Protein AF-T0ZYP1-F1 (afdb_monomer_lite)

pLDDT: mean 84.79, std 14.88, range [48.28, 98.56]

Sequence (128 aa):
AGARQVECTLNGIGERAGNAALEEVVMALRTRSDRYALATGIDSTRLYAASRALSGMIGLEVARNKAIVGDNAFAHEAGIHQHGMLANRATYEIMRPEDVGFPHTRLVLGRHSGRHALRERIRELLLN

InterPro domains:
  IPR000891 Pyruvate carboxyltransferase [PF00682] (1-52)
  IPR000891 Pyruvate carboxyltransferase [PS50991] (1-48)
  IPR013785 Aldolase-type TIM barrel [G3DSA:3.20.20.70] (1-55)
  IPR050073 2-IPM synthase/homocitrate synthase-like [PTHR10277] (1-125)
  IPR054691 2-isopropylmalate synthase/homocitrate synthase, post-catalytic domain [PF22617] (68-127)

Organism: NCBI:txid410659

Radius of gyration: 17.12 Å; chains: 1; bounding box: 32×54×40 Å

Foldseek 3Di:
DDDDDDDADDLQDDPDPHHHHPLVVQCCCVLPCVPPVDHDPDQQLCSQVVNVVVCVVVVNDRDQPDDLRHVCNQEDEAAPVVVVCVVPVVVPPSDDNSSRNNDDRHYDYDPRNPPVNVVVVVCVVPVD

Structure (mmCIF, N/CA/C/O backbone):
data_AF-T0ZYP1-F1
#
_entry.id   AF-T0ZYP1-F1
#
loop_
_atom_site.group_PDB
_atom_site.id
_atom_site.type_symbol
_atom_site.label_atom_id
_atom_site.label_alt_id
_atom_site.label_comp_id
_atom_site.label_asym_id
_atom_site.label_entity_id
_atom_site.label_seq_id
_atom_site.pdbx_PDB_ins_code
_atom_site.Cartn_x
_atom_site.Cartn_y
_atom_site.Cartn_z
_atom_site.occupancy
_atom_site.B_iso_or_equiv
_atom_site.auth_seq_id
_atom_site.auth_comp_id
_atom_site.auth_asym_id
_atom_site.auth_atom_id
_atom_site.pdbx_PDB_model_num
ATOM 1 N N . ALA A 1 1 ? 2.062 -23.618 -6.037 1.00 68.56 1 ALA A N 1
ATOM 2 C CA . ALA A 1 1 ? 1.378 -23.638 -4.722 1.00 68.56 1 ALA A CA 1
ATOM 3 C C . ALA A 1 1 ? -0.073 -23.166 -4.894 1.00 68.56 1 ALA A C 1
ATOM 5 O O . ALA A 1 1 ? -0.313 -22.414 -5.830 1.00 68.56 1 ALA A O 1
ATOM 6 N N . GLY A 1 2 ? -1.020 -23.622 -4.054 1.00 89.06 2 GLY A N 1
ATOM 7 C CA . GLY A 1 2 ? -2.481 -23.461 -4.242 1.00 89.06 2 GLY A CA 1
ATOM 8 C C . GLY A 1 2 ? -3.248 -22.813 -3.077 1.00 89.06 2 GLY A C 1
ATOM 9 O O . GLY A 1 2 ? -4.434 -23.081 -2.915 1.00 89.06 2 GLY A O 1
ATOM 10 N N . ALA A 1 3 ? -2.587 -21.996 -2.250 1.00 91.56 3 ALA A N 1
ATOM 11 C CA . ALA A 1 3 ? -3.230 -21.315 -1.124 1.00 91.56 3 ALA A CA 1
ATOM 12 C C . ALA A 1 3 ? -4.387 -20.400 -1.581 1.00 91.56 3 ALA A C 1
ATOM 14 O O . ALA A 1 3 ? -4.322 -19.781 -2.648 1.00 91.56 3 ALA A O 1
ATOM 15 N N . ARG A 1 4 ? -5.447 -20.331 -0.765 1.00 93.81 4 ARG A N 1
ATOM 16 C CA . ARG A 1 4 ? -6.673 -19.546 -1.021 1.00 93.81 4 ARG A CA 1
ATOM 17 C C . ARG A 1 4 ? -7.028 -18.562 0.097 1.00 93.81 4 ARG A C 1
ATOM 19 O O . ARG A 1 4 ? -8.014 -17.847 -0.020 1.00 93.81 4 ARG A O 1
ATOM 26 N N . GLN A 1 5 ? -6.220 -18.515 1.152 1.00 95.38 5 GLN A N 1
ATOM 27 C CA . GLN A 1 5 ? -6.411 -17.651 2.310 1.00 95.38 5 GLN A CA 1
ATOM 28 C C . GLN A 1 5 ? -5.064 -17.067 2.730 1.00 95.38 5 GLN A C 1
ATOM 30 O O . GLN A 1 5 ? -4.041 -17.751 2.664 1.00 95.38 5 GLN A O 1
ATOM 35 N N . VAL A 1 6 ? -5.083 -15.803 3.147 1.00 95.75 6 VAL A N 1
ATOM 36 C CA . VAL A 1 6 ? -3.933 -15.086 3.698 1.00 95.75 6 VAL A CA 1
ATOM 37 C C . VAL A 1 6 ? -4.394 -14.386 4.966 1.00 95.75 6 VAL A C 1
ATOM 39 O O . VAL A 1 6 ? -5.375 -13.645 4.941 1.00 95.75 6 VAL A O 1
ATOM 42 N N . GLU A 1 7 ? -3.680 -14.608 6.062 1.00 97.88 7 GLU A N 1
ATOM 43 C CA . GLU A 1 7 ? -3.830 -13.803 7.271 1.00 97.88 7 GLU A CA 1
ATOM 44 C C . GLU A 1 7 ? -2.948 -12.561 7.148 1.00 97.88 7 GLU A C 1
ATOM 46 O O . GLU A 1 7 ? -1.768 -12.643 6.804 1.00 97.88 7 GLU A O 1
ATOM 51 N N . CYS A 1 8 ? -3.547 -11.395 7.356 1.00 98.31 8 CYS A N 1
ATOM 52 C CA . CYS A 1 8 ? -2.904 -10.104 7.162 1.00 98.31 8 CYS A CA 1
ATOM 53 C C . CYS A 1 8 ? -3.577 -9.042 8.030 1.00 98.31 8 CYS A C 1
ATOM 55 O O . CYS A 1 8 ? -4.676 -9.242 8.551 1.00 98.31 8 CYS A O 1
ATOM 57 N N . THR A 1 9 ? -2.913 -7.903 8.179 1.00 98.12 9 THR A N 1
ATOM 58 C CA . THR A 1 9 ? -3.419 -6.760 8.936 1.00 98.12 9 THR A CA 1
ATOM 59 C C . THR A 1 9 ? -3.250 -5.482 8.133 1.00 98.12 9 THR A C 1
ATOM 61 O O . THR A 1 9 ? -2.353 -5.345 7.298 1.00 98.12 9 THR A O 1
ATOM 64 N N . LEU A 1 10 ? -4.133 -4.521 8.379 1.00 98.06 10 LEU A N 1
ATOM 65 C CA . LEU A 1 10 ? -4.015 -3.200 7.783 1.00 98.06 10 LEU A CA 1
ATOM 66 C C . LEU A 1 10 ? -2.732 -2.525 8.279 1.00 98.06 10 LEU A C 1
ATOM 68 O O . LEU A 1 10 ? -2.395 -2.607 9.459 1.00 98.06 10 LEU A O 1
ATOM 72 N N . ASN A 1 11 ? -2.002 -1.883 7.372 1.00 98.00 11 ASN A N 1
ATOM 73 C CA . ASN A 1 11 ? -0.679 -1.313 7.623 1.00 98.00 11 ASN A CA 1
ATOM 74 C C . ASN A 1 11 ? 0.409 -2.340 8.008 1.00 98.00 11 ASN A C 1
ATOM 76 O O . ASN A 1 11 ? 1.544 -1.936 8.262 1.00 98.00 11 ASN A O 1
ATOM 80 N N . GLY A 1 12 ? 0.100 -3.643 8.030 1.00 97.75 12 GLY A N 1
ATOM 81 C CA . GLY A 1 12 ? 1.005 -4.695 8.499 1.00 97.75 12 GLY A CA 1
ATOM 82 C C . GLY A 1 12 ? 1.225 -4.697 10.014 1.00 97.75 12 GLY A C 1
ATOM 83 O O . GLY A 1 12 ? 2.190 -5.291 10.479 1.00 97.75 12 GLY A O 1
ATOM 84 N N . ILE A 1 13 ? 0.364 -4.047 10.809 1.00 96.44 13 ILE A N 1
ATOM 85 C CA . ILE A 1 13 ? 0.538 -3.998 12.270 1.00 96.44 13 ILE A CA 1
ATOM 86 C C . ILE A 1 13 ? 0.468 -5.391 12.916 1.00 96.44 13 ILE A C 1
ATOM 88 O O . ILE A 1 13 ? -0.241 -6.289 12.453 1.00 96.44 13 ILE A O 1
ATOM 92 N N . GLY A 1 14 ? 1.184 -5.573 14.018 1.00 94.75 14 GLY A N 1
ATOM 93 C CA . GLY A 1 14 ? 1.211 -6.817 14.778 1.00 94.75 14 GLY A CA 1
ATOM 94 C C . GLY A 1 14 ? 2.409 -6.857 15.718 1.00 94.75 14 GLY A C 1
ATOM 95 O O . GLY A 1 14 ? 3.146 -5.882 15.837 1.00 94.75 14 GLY A O 1
ATOM 96 N N . GLU A 1 15 ? 2.614 -7.998 16.368 1.00 93.50 15 GLU A N 1
ATOM 97 C CA . GLU A 1 15 ? 3.761 -8.214 17.251 1.00 93.50 15 GLU A CA 1
ATOM 98 C C . GLU A 1 15 ? 5.107 -8.054 16.521 1.00 93.50 15 GLU A C 1
ATOM 100 O O . GLU A 1 15 ? 5.283 -8.500 15.382 1.00 93.50 15 GLU A O 1
ATOM 105 N N . ARG A 1 16 ? 6.104 -7.493 17.219 1.00 94.81 16 ARG A N 1
ATOM 106 C CA . ARG A 1 16 ? 7.473 -7.260 16.715 1.00 94.81 16 ARG A CA 1
ATOM 107 C C . ARG A 1 16 ? 7.500 -6.401 15.440 1.00 94.81 16 ARG A C 1
ATOM 109 O O . ARG A 1 16 ? 7.286 -5.199 15.509 1.00 94.81 16 ARG A O 1
ATOM 116 N N . ALA A 1 17 ? 7.819 -7.006 14.294 1.00 92.94 17 ALA A N 1
ATOM 117 C CA . ALA A 1 17 ? 7.894 -6.337 12.997 1.00 92.94 17 ALA A CA 1
ATOM 118 C C . ALA A 1 17 ? 6.541 -6.299 12.265 1.00 92.94 17 ALA A C 1
ATOM 120 O O . ALA A 1 17 ? 6.442 -5.645 11.230 1.00 92.94 17 ALA A O 1
ATOM 121 N N . GLY A 1 18 ? 5.521 -6.988 12.793 1.00 96.06 18 GLY A N 1
ATOM 122 C CA . GLY A 1 18 ? 4.175 -7.001 12.235 1.00 96.06 18 GLY A CA 1
ATOM 123 C C . GLY A 1 18 ? 3.814 -8.251 11.430 1.00 96.06 18 GLY A C 1
ATOM 124 O O . GLY A 1 18 ? 4.510 -9.268 11.460 1.00 96.06 18 GLY A O 1
ATOM 125 N N . ASN A 1 19 ? 2.684 -8.161 10.729 1.00 98.00 19 ASN A N 1
ATOM 126 C CA . ASN A 1 19 ? 2.117 -9.209 9.878 1.00 98.00 19 ASN A CA 1
ATOM 127 C C . ASN A 1 19 ? 2.198 -8.815 8.396 1.00 98.00 19 ASN A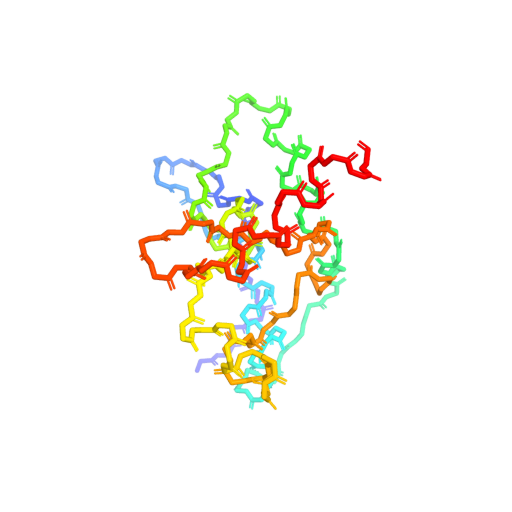 C 1
ATOM 129 O O . ASN A 1 19 ? 2.587 -7.700 8.048 1.00 98.00 19 ASN A O 1
ATOM 133 N N . ALA A 1 20 ? 1.776 -9.718 7.506 1.00 98.06 20 ALA A N 1
ATOM 134 C CA . ALA A 1 20 ? 1.564 -9.368 6.107 1.00 98.06 20 ALA A CA 1
ATOM 135 C C . ALA A 1 20 ? 0.604 -8.169 5.996 1.00 98.06 20 ALA A C 1
ATOM 137 O O . ALA A 1 20 ? -0.456 -8.148 6.623 1.00 98.06 20 ALA A O 1
ATOM 138 N N . ALA A 1 21 ? 0.978 -7.177 5.193 1.00 98.44 21 ALA A N 1
ATOM 139 C CA . ALA A 1 21 ? 0.194 -5.970 4.990 1.00 98.44 21 ALA A CA 1
ATOM 140 C C . ALA A 1 21 ? -0.977 -6.227 4.028 1.00 98.44 21 ALA A C 1
ATOM 142 O O . ALA A 1 21 ? -0.769 -6.604 2.873 1.00 98.44 21 ALA A O 1
ATOM 143 N N . LEU A 1 22 ? -2.207 -6.001 4.496 1.00 98.56 22 LEU A N 1
ATOM 144 C CA . LEU A 1 22 ? -3.442 -6.200 3.727 1.00 98.56 22 LEU A CA 1
ATOM 145 C C . LEU A 1 22 ? -3.390 -5.464 2.383 1.00 98.56 22 LEU A C 1
ATOM 147 O O . LEU A 1 22 ? -3.632 -6.053 1.333 1.00 98.56 22 LEU A O 1
ATOM 151 N N . GLU A 1 23 ? -3.061 -4.175 2.418 1.00 98.31 23 GLU A N 1
ATOM 152 C CA . GLU A 1 23 ? -3.014 -3.305 1.249 1.00 98.31 23 GLU A CA 1
ATOM 153 C C . GLU A 1 23 ? -1.982 -3.768 0.213 1.00 98.31 23 GLU A C 1
ATOM 155 O O . GLU A 1 23 ? -2.241 -3.703 -0.987 1.00 98.31 23 GLU A O 1
ATOM 160 N N . GLU A 1 24 ? -0.850 -4.315 0.659 1.00 98.00 24 GLU A N 1
ATOM 161 C CA . GLU A 1 24 ? 0.199 -4.829 -0.223 1.00 98.00 24 GLU A CA 1
ATOM 162 C C . GLU A 1 24 ? -0.231 -6.149 -0.872 1.00 98.00 24 GLU A C 1
ATOM 164 O O . GLU A 1 24 ? -0.085 -6.314 -2.083 1.00 98.00 24 GLU A O 1
ATOM 169 N N . VAL A 1 25 ? -0.842 -7.061 -0.105 1.00 97.69 25 VAL A N 1
ATOM 170 C CA . VAL A 1 25 ? -1.375 -8.332 -0.624 1.00 97.69 25 VAL A CA 1
ATOM 171 C C . VAL A 1 25 ? -2.491 -8.084 -1.641 1.00 97.69 25 VAL A C 1
ATOM 173 O O . VAL A 1 25 ? -2.463 -8.638 -2.742 1.00 97.69 25 VAL A O 1
ATOM 176 N N . VAL A 1 26 ? -3.460 -7.228 -1.303 1.00 97.69 26 VAL A N 1
ATOM 177 C CA . VAL A 1 26 ? -4.587 -6.891 -2.186 1.00 97.69 26 VAL A CA 1
ATOM 178 C C . VAL A 1 26 ? -4.083 -6.276 -3.482 1.00 97.69 26 VAL A C 1
ATOM 180 O O . VAL A 1 26 ? -4.480 -6.708 -4.568 1.00 97.69 26 VAL A O 1
ATOM 183 N N . MET A 1 27 ? -3.183 -5.298 -3.387 1.00 96.94 27 MET A N 1
ATOM 184 C CA . MET A 1 27 ? -2.694 -4.624 -4.578 1.00 96.94 27 MET A CA 1
ATOM 185 C C . MET A 1 27 ? -1.740 -5.484 -5.400 1.00 96.94 27 MET A C 1
ATOM 187 O O . MET A 1 27 ? -1.770 -5.377 -6.625 1.00 96.94 27 MET A O 1
ATOM 191 N N . ALA A 1 28 ? -0.977 -6.395 -4.795 1.00 95.69 28 ALA A N 1
ATOM 192 C CA . ALA A 1 28 ? -0.195 -7.376 -5.541 1.00 95.69 28 ALA A CA 1
ATOM 193 C C . ALA A 1 28 ? -1.095 -8.290 -6.390 1.00 95.69 28 ALA A C 1
ATOM 195 O O . ALA A 1 28 ? -0.822 -8.475 -7.577 1.00 95.69 28 ALA A O 1
ATOM 196 N N . LEU A 1 29 ? -2.192 -8.810 -5.822 1.00 95.00 29 LEU A N 1
ATOM 197 C CA . LEU A 1 29 ? -3.146 -9.657 -6.551 1.00 95.00 29 LEU A CA 1
ATOM 198 C C . LEU A 1 29 ? -3.860 -8.896 -7.675 1.00 95.00 29 LEU A C 1
ATOM 200 O O . LEU A 1 29 ? -3.987 -9.421 -8.778 1.00 95.00 29 LEU A O 1
ATOM 204 N N . ARG A 1 30 ? -4.284 -7.651 -7.423 1.00 93.88 30 ARG A N 1
ATOM 205 C CA . ARG A 1 30 ? -4.961 -6.818 -8.433 1.00 93.88 30 ARG A CA 1
ATOM 206 C C . ARG A 1 30 ? -4.028 -6.424 -9.577 1.00 93.88 30 ARG A C 1
ATOM 208 O O . ARG A 1 30 ? -4.366 -6.625 -10.742 1.00 93.88 30 ARG A O 1
ATOM 215 N N . THR A 1 31 ? -2.849 -5.903 -9.239 1.00 92.88 31 THR A N 1
ATOM 216 C CA . THR A 1 31 ? -1.855 -5.411 -10.208 1.00 92.88 31 THR A CA 1
ATOM 217 C C . THR A 1 31 ? -1.300 -6.542 -11.061 1.00 92.88 31 THR A C 1
AT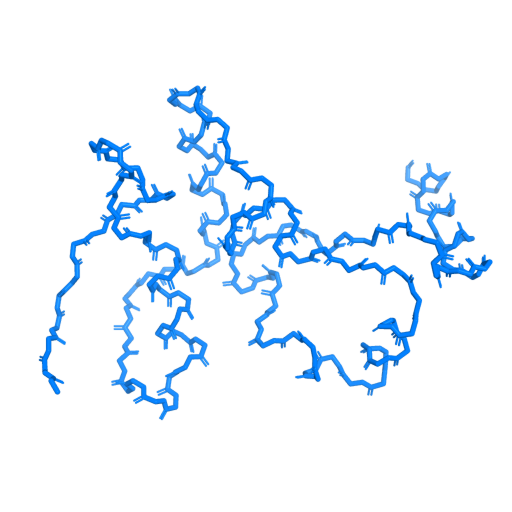OM 219 O O . THR A 1 31 ? -1.049 -6.357 -12.246 1.00 92.88 31 THR A O 1
ATOM 222 N N . ARG A 1 32 ? -1.111 -7.726 -10.463 1.00 91.00 32 ARG A N 1
ATOM 223 C CA . ARG A 1 32 ? -0.587 -8.915 -11.142 1.00 91.00 32 ARG A CA 1
ATOM 224 C C . ARG A 1 32 ? -1.640 -10.001 -11.322 1.00 91.00 32 ARG A C 1
ATOM 226 O O . ARG A 1 32 ? -1.366 -11.193 -11.149 1.00 91.00 32 ARG A O 1
ATOM 233 N N . SER A 1 33 ? -2.853 -9.584 -11.675 1.00 90.00 33 SER A N 1
ATOM 234 C CA . SER A 1 33 ? -3.947 -10.501 -12.007 1.00 90.00 33 SER A CA 1
ATOM 235 C C . SER A 1 33 ? -3.582 -11.431 -13.173 1.00 90.00 33 SER A C 1
ATOM 237 O O . SER A 1 33 ? -3.984 -12.594 -13.158 1.00 90.00 33 SER A O 1
ATOM 239 N N . ASP A 1 34 ? -2.718 -10.970 -14.090 1.00 89.12 34 ASP A N 1
ATOM 240 C CA . ASP A 1 34 ? -2.080 -11.750 -15.163 1.00 89.12 34 ASP A CA 1
ATOM 241 C C . ASP A 1 34 ? -1.308 -12.977 -14.651 1.00 89.12 34 ASP A C 1
ATOM 243 O O . ASP A 1 34 ? -1.255 -14.007 -15.320 1.00 89.12 34 ASP A O 1
ATOM 247 N N . ARG A 1 35 ? -0.698 -12.872 -13.465 1.00 89.94 35 ARG A N 1
ATOM 248 C CA . ARG A 1 35 ? 0.168 -13.907 -12.889 1.00 89.94 35 ARG A CA 1
ATOM 249 C C . ARG A 1 35 ? -0.559 -14.788 -11.886 1.00 89.94 35 ARG A C 1
ATOM 251 O O . ARG A 1 35 ? -0.298 -15.987 -11.831 1.00 89.94 35 ARG A O 1
ATOM 258 N N . TYR A 1 36 ? -1.391 -14.190 -11.038 1.00 88.88 36 TYR A N 1
ATOM 259 C CA . TYR A 1 36 ? -1.975 -14.898 -9.901 1.00 88.88 36 TYR A CA 1
ATOM 260 C C . TYR A 1 36 ? -3.330 -15.529 -10.207 1.00 88.88 36 TYR A C 1
ATOM 262 O O . TYR A 1 36 ? -3.685 -16.482 -9.519 1.00 88.88 36 TYR A O 1
ATOM 270 N N . ALA A 1 37 ? -4.073 -15.030 -11.207 1.00 88.12 37 ALA A N 1
ATOM 271 C CA . ALA A 1 37 ? -5.433 -15.485 -11.524 1.00 88.12 37 ALA A CA 1
ATOM 272 C C . ALA A 1 37 ? -6.336 -15.603 -10.271 1.00 88.12 37 ALA A C 1
ATOM 274 O O . ALA A 1 37 ? -7.134 -16.530 -10.130 1.00 88.12 37 ALA A O 1
ATOM 275 N N . LEU A 1 38 ? -6.163 -14.672 -9.327 1.00 91.88 38 LEU A N 1
ATOM 276 C CA . LEU A 1 38 ? -6.849 -14.607 -8.040 1.00 91.88 38 LEU A CA 1
ATOM 277 C C . LEU A 1 38 ? -7.335 -13.181 -7.799 1.00 91.88 38 LEU A C 1
ATOM 279 O O . LEU A 1 38 ? -6.674 -12.217 -8.180 1.00 91.88 38 LEU A O 1
ATOM 283 N N . ALA A 1 39 ? -8.474 -13.060 -7.126 1.00 92.69 39 ALA A N 1
ATOM 284 C CA . ALA A 1 39 ? -9.059 -11.787 -6.738 1.00 92.69 39 ALA A CA 1
ATOM 285 C C . ALA A 1 39 ? -9.566 -11.858 -5.295 1.00 92.69 39 ALA A C 1
ATOM 287 O O . ALA A 1 39 ? -9.822 -12.937 -4.759 1.00 92.69 39 ALA A O 1
ATOM 288 N N . THR A 1 40 ? -9.724 -10.693 -4.680 1.00 95.88 40 THR A N 1
ATOM 289 C CA . THR A 1 40 ? -10.382 -10.530 -3.383 1.00 95.88 40 THR A CA 1
ATOM 290 C C . THR A 1 40 ? -11.651 -9.702 -3.573 1.00 95.88 40 THR A C 1
ATOM 292 O O . THR A 1 40 ? -11.771 -8.954 -4.542 1.00 95.88 40 THR A O 1
ATOM 295 N N . GLY A 1 41 ? -12.598 -9.803 -2.638 1.00 96.81 41 GLY A N 1
ATOM 296 C CA . GLY A 1 41 ? -13.780 -8.930 -2.596 1.00 96.81 41 GLY A CA 1
ATOM 297 C C . GLY A 1 41 ? -13.512 -7.551 -1.979 1.00 96.81 41 GLY A C 1
ATOM 298 O O . GLY A 1 41 ? -14.454 -6.864 -1.601 1.00 96.81 41 GLY A O 1
ATOM 299 N N . ILE A 1 42 ? -12.243 -7.168 -1.800 1.00 97.81 42 ILE A N 1
ATOM 300 C CA . ILE A 1 42 ? -11.863 -5.932 -1.111 1.00 97.81 42 ILE A CA 1
ATOM 301 C C . ILE A 1 42 ? -11.964 -4.753 -2.081 1.00 97.81 42 ILE A C 1
ATOM 303 O O . ILE A 1 42 ? -11.370 -4.768 -3.161 1.00 97.81 42 ILE A O 1
ATOM 307 N N . ASP A 1 43 ? -12.675 -3.708 -1.660 1.00 97.88 43 ASP A N 1
ATOM 308 C CA . ASP A 1 43 ? -12.696 -2.412 -2.335 1.00 97.88 43 ASP A CA 1
ATOM 309 C C . ASP A 1 43 ? -11.354 -1.696 -2.118 1.00 97.88 43 ASP A C 1
ATOM 311 O O . ASP A 1 43 ? -11.107 -1.094 -1.068 1.00 97.88 43 ASP A O 1
ATOM 315 N N . SER A 1 44 ? -10.462 -1.790 -3.109 1.00 97.38 44 SER A N 1
ATOM 316 C CA . SER A 1 44 ? -9.116 -1.224 -3.008 1.00 97.38 44 SER A CA 1
ATOM 317 C C . SER A 1 44 ? -9.119 0.299 -2.891 1.00 97.38 44 SER A C 1
ATOM 319 O O . SER A 1 44 ? -8.212 0.856 -2.280 1.00 97.38 44 SER A O 1
ATOM 321 N N . THR A 1 45 ? -10.169 0.974 -3.370 1.00 97.25 45 THR A N 1
ATOM 322 C CA . THR A 1 45 ? -10.291 2.441 -3.319 1.00 97.25 45 THR A CA 1
ATOM 323 C C . THR A 1 45 ? -10.459 2.987 -1.898 1.00 97.25 45 THR A C 1
ATOM 325 O O . THR A 1 45 ? -10.443 4.194 -1.682 1.00 97.25 45 THR A O 1
ATOM 328 N N . ARG A 1 46 ? -10.597 2.109 -0.896 1.00 97.94 46 ARG A N 1
ATOM 329 C CA . ARG A 1 46 ? -10.692 2.479 0.523 1.00 97.94 46 ARG A CA 1
ATOM 330 C C . ARG A 1 46 ? -9.414 2.223 1.315 1.00 97.94 46 ARG A C 1
ATOM 332 O O . ARG A 1 46 ? -9.375 2.564 2.496 1.00 97.94 46 ARG A O 1
ATOM 339 N N . LEU A 1 47 ? -8.378 1.638 0.708 1.00 98.06 47 LEU A N 1
ATOM 340 C CA . LEU A 1 47 ? -7.165 1.222 1.423 1.00 98.06 47 LEU A CA 1
ATOM 341 C C . LEU A 1 47 ? -6.440 2.406 2.068 1.00 98.06 47 LEU A C 1
ATOM 343 O O . LEU A 1 47 ? -6.073 2.329 3.241 1.00 98.06 47 LEU A O 1
ATOM 347 N N . TYR A 1 48 ? -6.284 3.519 1.345 1.00 97.56 48 TYR A N 1
ATOM 348 C CA . TYR A 1 48 ? -5.644 4.714 1.895 1.00 97.56 48 TYR A CA 1
ATOM 349 C C . TYR A 1 48 ? -6.430 5.301 3.078 1.00 97.56 48 TYR A C 1
ATOM 351 O O . TYR A 1 48 ? -5.866 5.531 4.148 1.00 97.56 48 TYR A O 1
ATOM 359 N N . ALA A 1 49 ? -7.745 5.484 2.923 1.00 97.38 49 ALA A N 1
ATOM 360 C CA . ALA A 1 49 ? -8.601 6.021 3.981 1.00 97.38 49 ALA A CA 1
ATOM 361 C C . ALA A 1 49 ? -8.625 5.114 5.222 1.00 97.38 49 ALA A C 1
ATOM 363 O O . ALA A 1 49 ? -8.510 5.605 6.344 1.00 97.38 49 ALA A O 1
ATOM 364 N N . ALA A 1 50 ? -8.698 3.793 5.029 1.00 98.25 50 ALA A N 1
ATOM 365 C CA . ALA A 1 50 ? -8.609 2.828 6.118 1.00 98.25 50 ALA A CA 1
ATOM 366 C C . ALA A 1 50 ? -7.261 2.942 6.848 1.00 98.25 50 ALA A C 1
ATOM 368 O O . ALA A 1 50 ? -7.232 3.028 8.076 1.00 98.25 50 ALA A O 1
ATOM 369 N N . SER A 1 51 ? -6.151 3.001 6.103 1.00 98.19 51 SER A N 1
ATOM 370 C CA . SER A 1 51 ? -4.800 3.174 6.651 1.00 98.19 51 SER A CA 1
ATOM 371 C C . SER A 1 51 ? -4.686 4.430 7.523 1.00 98.19 51 SER A C 1
ATOM 373 O O . SER A 1 51 ? -4.154 4.354 8.635 1.00 98.19 51 SER A O 1
ATOM 375 N N . ARG A 1 52 ? -5.231 5.564 7.052 1.00 97.31 52 ARG A N 1
ATOM 376 C CA . ARG A 1 52 ? -5.281 6.827 7.808 1.00 97.31 52 ARG A CA 1
ATOM 377 C C . ARG A 1 52 ? -6.148 6.719 9.059 1.00 97.31 52 ARG A C 1
ATOM 379 O O . ARG A 1 52 ? -5.722 7.169 10.118 1.00 97.31 52 ARG A O 1
ATOM 386 N N . ALA A 1 53 ? -7.324 6.100 8.954 1.00 98.00 53 ALA A N 1
ATOM 387 C CA . ALA A 1 53 ? -8.223 5.905 10.088 1.00 98.00 53 ALA A CA 1
ATOM 388 C C . ALA A 1 53 ? -7.556 5.072 11.192 1.00 98.00 53 ALA A C 1
ATOM 390 O O . ALA A 1 53 ? -7.544 5.490 12.346 1.00 98.00 53 ALA A O 1
ATOM 391 N N . LEU A 1 54 ? -6.930 3.946 10.832 1.00 98.00 54 LEU A N 1
ATOM 392 C CA . LEU A 1 54 ? -6.196 3.109 11.782 1.00 98.00 54 LEU A CA 1
ATOM 393 C C . LEU A 1 54 ? -5.049 3.881 12.440 1.00 98.00 54 LEU A C 1
ATOM 395 O O . LEU A 1 54 ? -4.942 3.874 13.661 1.00 98.00 54 LEU A O 1
ATOM 399 N N . SER A 1 55 ? -4.224 4.566 11.641 1.00 97.31 55 SER A N 1
ATOM 400 C CA . SER A 1 55 ? -3.101 5.376 12.131 1.00 97.31 55 SER A CA 1
ATOM 401 C C . SER A 1 55 ? -3.557 6.426 13.151 1.00 97.31 55 SER A C 1
ATOM 403 O O . SER A 1 55 ? -2.966 6.532 14.225 1.00 97.31 55 SER A O 1
ATOM 405 N N . GLY A 1 56 ? -4.665 7.121 12.869 1.00 97.62 56 GLY A N 1
ATOM 406 C CA . GLY A 1 56 ? -5.267 8.087 13.788 1.00 97.62 56 GLY A CA 1
ATOM 407 C C . GLY A 1 56 ? -5.834 7.463 15.068 1.00 97.62 56 GLY A C 1
ATOM 408 O O . GLY A 1 56 ? -5.738 8.071 16.128 1.00 97.62 56 GLY A O 1
ATOM 409 N N . MET A 1 57 ? -6.387 6.247 14.998 1.00 97.94 57 MET A N 1
ATOM 410 C CA . MET A 1 57 ? -6.938 5.546 16.167 1.00 97.94 57 MET A CA 1
ATOM 411 C C . MET A 1 57 ? -5.856 5.027 17.118 1.00 97.94 57 MET A C 1
ATOM 413 O O . MET A 1 57 ? -6.049 5.063 18.330 1.00 97.94 57 MET A O 1
ATOM 417 N N . ILE A 1 58 ? -4.742 4.519 16.585 1.00 96.38 58 ILE A N 1
ATOM 418 C CA . ILE A 1 58 ? -3.705 3.854 17.394 1.00 96.38 58 ILE A CA 1
ATOM 419 C C . ILE A 1 58 ? -2.500 4.750 17.699 1.00 96.38 58 ILE A C 1
ATOM 421 O O . ILE A 1 58 ? -1.603 4.333 18.425 1.00 96.38 58 ILE A O 1
ATOM 425 N N . GLY A 1 59 ? -2.447 5.959 17.130 1.00 95.44 59 GLY A N 1
ATOM 426 C CA . GLY A 1 59 ? -1.355 6.912 17.346 1.00 95.44 59 GLY A CA 1
ATOM 427 C C . GLY A 1 59 ? -0.017 6.499 16.723 1.00 95.44 59 GLY A C 1
ATOM 428 O O . GLY A 1 59 ? 1.019 7.042 17.095 1.00 95.44 59 GLY A O 1
ATOM 429 N N . LEU A 1 60 ? -0.020 5.543 15.788 1.00 93.94 60 LEU A N 1
ATOM 430 C CA . LEU A 1 60 ? 1.172 5.124 15.051 1.00 93.94 60 LEU A CA 1
ATOM 431 C C . LEU A 1 60 ? 1.133 5.707 13.646 1.00 93.94 60 LEU A C 1
ATOM 433 O O . LEU A 1 60 ? 0.251 5.372 12.850 1.00 93.94 60 LEU A O 1
ATOM 437 N N . GLU A 1 61 ? 2.101 6.560 13.330 1.00 94.31 61 GLU A N 1
ATOM 438 C CA . GLU A 1 61 ? 2.242 7.126 11.993 1.00 94.31 61 GLU A CA 1
ATOM 439 C C . GLU A 1 61 ? 2.680 6.070 10.974 1.00 94.31 61 GLU A C 1
ATOM 441 O O . GLU A 1 61 ? 3.491 5.182 11.242 1.00 94.31 61 GLU A O 1
ATOM 446 N N . VAL A 1 62 ? 2.158 6.196 9.758 1.00 96.25 62 VAL A N 1
ATOM 447 C CA . VAL A 1 62 ? 2.578 5.363 8.635 1.00 96.25 62 VAL A CA 1
ATOM 448 C C . VAL A 1 62 ? 3.878 5.907 8.057 1.00 96.25 62 VAL A C 1
ATOM 450 O O . VAL A 1 62 ? 3.950 7.073 7.666 1.00 96.25 62 VAL A O 1
ATOM 453 N N . ALA A 1 63 ? 4.886 5.043 7.924 1.00 95.75 63 ALA A N 1
ATOM 454 C CA . ALA A 1 63 ? 6.136 5.402 7.268 1.00 95.75 63 ALA A CA 1
ATOM 455 C C . ALA A 1 63 ? 5.876 5.987 5.869 1.00 95.75 63 ALA A C 1
ATOM 457 O O . ALA A 1 63 ? 5.154 5.410 5.052 1.00 95.75 63 ALA A O 1
ATOM 458 N N . ARG A 1 64 ? 6.498 7.131 5.568 1.00 93.31 64 ARG A N 1
ATOM 459 C CA . ARG A 1 64 ? 6.265 7.867 4.313 1.00 93.31 64 ARG A CA 1
ATOM 460 C C . ARG A 1 64 ? 6.535 7.031 3.062 1.00 93.31 64 ARG A C 1
ATOM 462 O O . ARG A 1 64 ? 5.882 7.229 2.047 1.00 93.31 64 ARG A O 1
ATOM 469 N N . ASN A 1 65 ? 7.497 6.118 3.122 1.00 94.19 65 ASN A N 1
ATOM 470 C CA . ASN A 1 65 ? 7.889 5.225 2.031 1.00 94.19 65 ASN A CA 1
ATOM 471 C C . ASN A 1 65 ? 7.195 3.853 2.075 1.00 94.19 65 ASN A C 1
ATOM 473 O O . ASN A 1 65 ? 7.596 2.960 1.330 1.00 94.19 65 ASN A O 1
ATOM 477 N N . LYS A 1 66 ? 6.191 3.655 2.938 1.00 96.19 66 LYS A N 1
ATOM 478 C CA . LYS A 1 66 ? 5.422 2.412 2.953 1.00 96.19 66 LYS A CA 1
ATOM 479 C C . LYS A 1 66 ? 4.736 2.199 1.604 1.00 96.19 66 LYS A C 1
ATOM 481 O O . LYS A 1 66 ? 4.133 3.123 1.055 1.00 96.19 66 LYS A O 1
ATOM 486 N N . ALA A 1 67 ? 4.809 0.973 1.097 1.00 95.62 67 ALA A N 1
ATOM 487 C CA . ALA A 1 67 ? 4.153 0.603 -0.146 1.00 95.62 67 ALA A CA 1
ATOM 488 C C . ALA A 1 67 ? 2.638 0.865 -0.071 1.00 95.62 67 ALA A C 1
ATOM 490 O O . ALA A 1 67 ? 2.015 0.684 0.975 1.00 95.62 67 ALA A O 1
ATOM 491 N N . ILE A 1 68 ? 2.051 1.266 -1.201 1.00 95.69 68 ILE A N 1
ATOM 492 C CA . ILE A 1 68 ? 0.610 1.491 -1.412 1.00 95.69 68 ILE A CA 1
ATOM 493 C C . ILE A 1 68 ? 0.029 2.712 -0.679 1.00 95.69 68 ILE A C 1
ATOM 495 O O . ILE A 1 68 ? -0.634 3.532 -1.304 1.00 95.69 68 ILE A O 1
ATOM 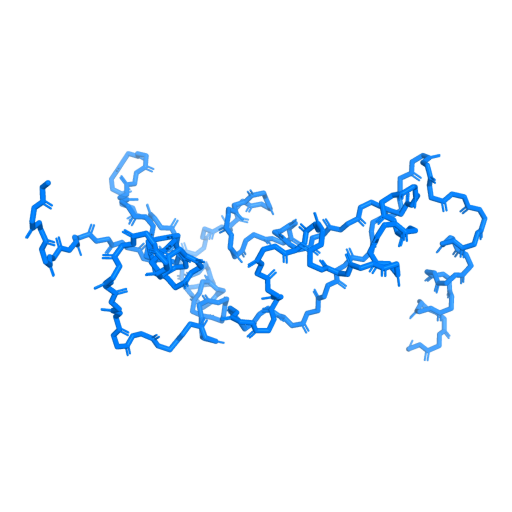499 N N . VAL A 1 69 ? 0.261 2.853 0.627 1.00 96.50 69 VAL A N 1
ATOM 500 C CA . VAL A 1 69 ? -0.442 3.831 1.484 1.00 96.50 69 VAL A CA 1
ATOM 501 C C . VAL A 1 69 ? 0.468 4.871 2.144 1.00 96.50 69 VAL A C 1
ATOM 503 O O . VAL A 1 69 ? -0.025 5.724 2.884 1.00 96.50 69 VAL A O 1
ATOM 506 N N . GLY A 1 70 ? 1.782 4.814 1.913 1.00 95.25 70 GLY A N 1
ATOM 507 C CA . GLY A 1 70 ? 2.724 5.834 2.378 1.00 95.25 70 GLY A CA 1
ATOM 508 C C . GLY A 1 70 ? 2.609 7.137 1.583 1.00 95.25 70 GLY A C 1
ATOM 509 O O . GLY A 1 70 ? 2.293 7.126 0.397 1.00 95.25 70 GLY A O 1
ATOM 510 N N . ASP A 1 71 ? 2.915 8.272 2.213 1.00 90.88 71 ASP A N 1
ATOM 511 C CA . ASP A 1 71 ? 2.793 9.602 1.590 1.00 90.88 71 ASP A CA 1
ATOM 512 C C . ASP A 1 71 ? 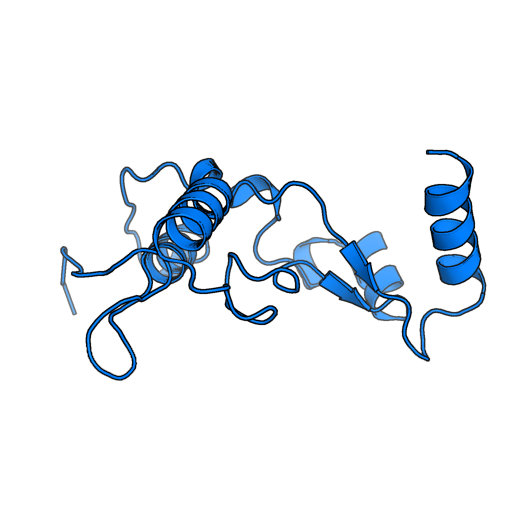3.632 9.778 0.313 1.00 90.88 71 ASP A C 1
ATOM 514 O O . ASP A 1 71 ? 3.330 10.624 -0.528 1.00 90.88 71 ASP A O 1
ATOM 518 N N . ASN A 1 72 ? 4.700 8.991 0.170 1.00 89.81 72 ASN A N 1
ATOM 519 C CA . ASN A 1 72 ? 5.569 8.992 -0.998 1.00 89.81 72 ASN A CA 1
ATOM 520 C C . ASN A 1 72 ? 5.232 7.865 -1.998 1.00 89.81 72 ASN A C 1
ATOM 522 O O . ASN A 1 72 ? 5.937 7.744 -2.996 1.00 89.81 72 ASN A O 1
ATOM 526 N N . ALA A 1 73 ? 4.199 7.044 -1.764 1.00 89.44 73 ALA A N 1
ATOM 527 C CA . ALA A 1 73 ? 3.889 5.868 -2.591 1.00 89.44 73 ALA A CA 1
ATOM 528 C C . ALA A 1 73 ? 3.606 6.215 -4.064 1.00 89.44 73 ALA A C 1
ATOM 530 O O . ALA A 1 73 ? 3.930 5.431 -4.950 1.00 89.44 73 ALA A O 1
ATOM 531 N N . PHE A 1 74 ? 3.065 7.411 -4.316 1.00 87.19 74 PHE A N 1
ATOM 532 C CA . PHE A 1 74 ? 2.805 7.956 -5.654 1.00 87.19 74 PHE A CA 1
ATOM 533 C C . PHE A 1 74 ? 3.518 9.299 -5.875 1.00 87.19 74 PHE A C 1
ATOM 535 O O . PHE A 1 74 ? 3.078 10.139 -6.662 1.00 87.19 74 PHE A O 1
ATOM 542 N N . ALA A 1 75 ? 4.593 9.560 -5.128 1.00 82.75 75 ALA A N 1
ATOM 543 C CA . ALA A 1 75 ? 5.374 10.778 -5.287 1.00 82.75 75 ALA A CA 1
ATOM 544 C C . ALA A 1 75 ? 6.390 10.624 -6.424 1.00 82.75 75 ALA A C 1
ATOM 546 O O . ALA A 1 75 ? 7.091 9.619 -6.511 1.00 82.75 75 ALA A O 1
ATOM 547 N N . HIS A 1 76 ? 6.514 11.659 -7.254 1.00 73.81 76 HIS A N 1
ATOM 548 C CA . HIS A 1 76 ? 7.447 11.679 -8.381 1.00 73.81 76 HIS A CA 1
ATOM 549 C C . HIS A 1 76 ? 8.397 12.865 -8.256 1.00 73.81 76 HIS A C 1
ATOM 551 O O . HIS A 1 76 ? 7.950 13.998 -8.063 1.00 73.81 76 HIS A O 1
ATOM 557 N N . GLU A 1 77 ? 9.704 12.630 -8.391 1.00 65.19 77 GLU A N 1
ATOM 558 C CA . GLU A 1 77 ? 10.663 13.728 -8.524 1.00 65.19 77 GLU A CA 1
ATOM 559 C C . GLU A 1 77 ? 10.488 14.386 -9.896 1.00 65.19 77 GLU A C 1
ATOM 561 O O . GLU A 1 77 ? 10.438 13.716 -10.933 1.00 65.19 77 GLU A O 1
ATOM 566 N N . ALA A 1 78 ? 10.391 15.712 -9.917 1.00 58.97 78 ALA A N 1
ATOM 567 C CA . ALA A 1 78 ? 10.357 16.439 -11.169 1.00 58.97 78 ALA A CA 1
ATOM 568 C C . ALA A 1 78 ? 11.715 16.352 -11.895 1.00 58.97 78 ALA A C 1
ATOM 570 O O . ALA A 1 78 ? 12.773 16.441 -11.273 1.00 58.97 78 ALA A O 1
ATOM 571 N N . GLY A 1 79 ? 11.696 16.176 -13.222 1.00 59.75 79 GLY A N 1
ATOM 572 C CA . GLY A 1 79 ? 12.899 16.008 -14.051 1.00 59.75 79 GLY A CA 1
ATOM 573 C C . GLY A 1 79 ? 12.666 15.083 -15.251 1.00 59.75 79 GLY A C 1
ATOM 574 O O . GLY A 1 79 ? 11.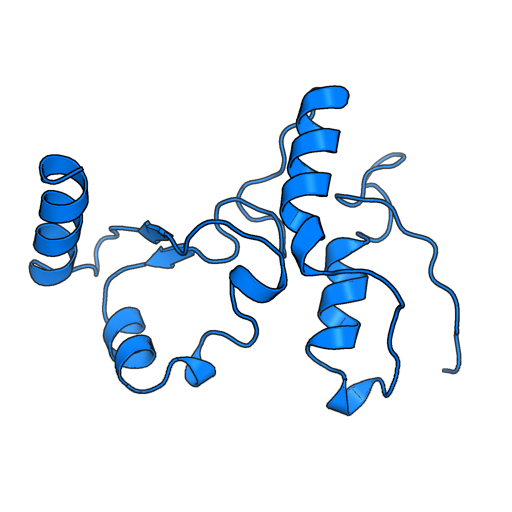559 15.024 -15.776 1.00 59.75 79 GLY A O 1
ATOM 575 N N . ILE A 1 80 ? 13.678 14.321 -15.687 1.00 52.25 80 ILE A N 1
ATOM 576 C CA . ILE A 1 80 ? 13.562 13.353 -16.809 1.00 52.25 80 ILE A CA 1
ATOM 577 C C . ILE A 1 80 ? 12.428 12.324 -16.624 1.00 52.25 80 ILE A C 1
ATOM 579 O O . ILE A 1 80 ? 11.855 11.850 -17.602 1.00 52.25 80 ILE A O 1
ATOM 583 N N . HIS A 1 81 ? 12.037 12.055 -15.376 1.00 52.72 81 HIS A N 1
ATOM 584 C CA . HIS A 1 81 ? 10.918 11.180 -15.023 1.00 52.72 81 HIS A CA 1
ATOM 585 C C . HIS A 1 81 ? 9.551 11.795 -15.389 1.00 52.72 81 HIS A C 1
ATOM 587 O O . HIS A 1 81 ? 8.621 11.063 -15.720 1.00 52.72 81 HIS A O 1
ATOM 593 N N . GLN A 1 82 ? 9.428 13.132 -15.426 1.00 52.69 82 GLN A N 1
ATOM 594 C CA . GLN A 1 82 ? 8.216 13.802 -15.914 1.00 52.69 82 GLN A CA 1
ATOM 595 C C . GLN A 1 82 ? 8.037 13.661 -17.423 1.00 52.69 82 GLN A C 1
ATOM 597 O O . GLN A 1 82 ? 6.920 13.424 -17.870 1.00 52.69 82 GLN A O 1
ATOM 602 N N . HIS A 1 83 ? 9.112 13.781 -18.210 1.00 52.72 83 HIS A N 1
ATOM 603 C CA . HIS A 1 83 ? 9.023 13.587 -19.662 1.00 52.72 83 HIS A CA 1
ATOM 604 C C . HIS A 1 83 ? 8.553 12.167 -20.001 1.00 52.72 83 HIS A C 1
ATOM 606 O O . HIS A 1 83 ? 7.697 12.005 -20.865 1.00 52.72 83 HIS A O 1
ATOM 612 N N . GLY A 1 84 ? 9.048 11.153 -19.280 1.00 53.78 84 GLY A N 1
ATOM 613 C CA . GLY A 1 84 ? 8.598 9.766 -19.427 1.00 53.78 84 GLY A CA 1
ATOM 614 C C . GLY A 1 84 ? 7.126 9.551 -19.046 1.00 53.78 84 GLY A C 1
ATOM 615 O O . GLY A 1 84 ? 6.404 8.869 -19.767 1.00 53.78 84 GLY A O 1
ATOM 616 N N . MET A 1 85 ? 6.658 10.187 -17.967 1.00 52.72 85 MET A N 1
ATOM 617 C CA . MET A 1 85 ? 5.249 10.172 -17.540 1.00 52.72 85 MET A CA 1
ATOM 618 C C . MET A 1 85 ? 4.305 10.863 -18.536 1.00 52.72 85 MET A C 1
ATOM 620 O O . MET A 1 85 ? 3.242 10.329 -18.844 1.00 52.72 85 MET A O 1
ATOM 624 N N . LEU A 1 86 ? 4.694 12.037 -19.047 1.00 54.62 86 LEU A N 1
ATOM 625 C CA . LEU A 1 86 ? 3.924 12.791 -20.044 1.00 54.62 86 LEU A CA 1
ATOM 626 C C . LEU A 1 86 ? 3.879 12.068 -21.397 1.00 54.62 86 LEU A C 1
ATOM 628 O O . LEU A 1 86 ? 2.887 12.179 -22.110 1.00 54.62 86 LEU A O 1
ATOM 632 N N . ALA A 1 87 ? 4.933 11.321 -21.737 1.00 57.31 87 ALA A N 1
ATOM 633 C CA . ALA A 1 87 ? 4.995 10.529 -22.960 1.00 57.31 87 ALA A CA 1
ATOM 634 C C . ALA A 1 87 ? 4.173 9.231 -22.864 1.00 57.31 87 ALA A C 1
ATOM 636 O O . ALA A 1 87 ? 3.436 8.913 -23.795 1.00 57.31 87 ALA A O 1
ATOM 637 N N . ASN A 1 88 ? 4.279 8.477 -21.761 1.00 53.47 88 ASN A N 1
ATOM 638 C CA . ASN A 1 88 ? 3.435 7.312 -21.489 1.00 53.47 88 ASN A CA 1
ATOM 639 C C . ASN A 1 88 ? 3.430 6.962 -19.989 1.00 53.47 88 ASN A C 1
ATOM 641 O O . ASN A 1 88 ? 4.367 6.349 -19.470 1.00 53.47 88 ASN A O 1
ATOM 645 N N . ARG A 1 89 ? 2.324 7.286 -19.314 1.00 55.16 89 ARG A N 1
ATOM 646 C CA . ARG A 1 89 ? 2.084 7.063 -17.879 1.00 55.16 89 ARG A CA 1
ATOM 647 C C . ARG A 1 89 ? 2.265 5.599 -17.434 1.00 55.16 89 ARG A C 1
ATOM 649 O O . ARG A 1 89 ? 2.790 5.351 -16.352 1.00 55.16 89 ARG A O 1
ATOM 656 N N . ALA A 1 90 ? 1.952 4.628 -18.299 1.00 59.91 90 ALA A N 1
ATOM 657 C CA . ALA A 1 90 ? 2.121 3.196 -18.013 1.00 59.91 90 ALA A CA 1
ATOM 658 C C . ALA A 1 90 ? 3.594 2.744 -17.928 1.00 59.91 90 ALA A C 1
ATOM 660 O O . ALA A 1 90 ? 3.876 1.633 -17.487 1.00 59.91 90 ALA A O 1
ATOM 661 N N . THR A 1 91 ? 4.542 3.591 -18.343 1.00 58.28 91 THR A N 1
ATOM 662 C CA . THR A 1 91 ? 5.983 3.281 -18.310 1.00 58.28 91 THR A CA 1
ATOM 663 C C . THR A 1 91 ? 6.541 3.288 -16.883 1.00 58.28 91 THR A C 1
ATOM 665 O O . THR A 1 91 ? 7.536 2.620 -16.616 1.00 58.28 91 THR A O 1
ATOM 668 N N . TYR A 1 92 ? 5.906 4.026 -15.964 1.00 55.97 92 TYR A N 1
ATOM 669 C CA . TYR A 1 92 ? 6.397 4.218 -14.593 1.00 55.97 92 TYR A CA 1
ATOM 670 C C . TYR A 1 92 ? 5.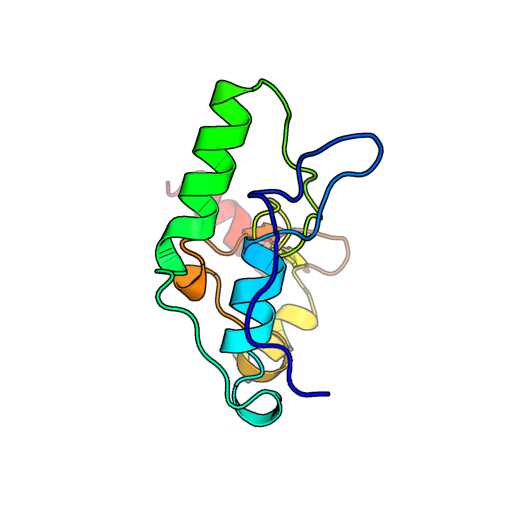335 3.974 -13.511 1.00 55.97 92 TYR A C 1
ATOM 672 O O . TYR A 1 92 ? 5.699 3.660 -12.380 1.00 55.97 92 TYR A O 1
ATOM 680 N N . GLU A 1 93 ? 4.043 4.042 -13.845 1.00 64.44 93 GLU A N 1
ATOM 681 C CA . GLU A 1 93 ? 2.949 3.742 -12.918 1.00 64.44 93 GLU A CA 1
ATOM 682 C C . GLU A 1 93 ? 2.303 2.395 -13.278 1.00 64.44 93 GLU A C 1
ATOM 684 O O . GLU A 1 93 ? 1.423 2.316 -14.134 1.00 64.44 93 GLU A O 1
ATOM 689 N N . ILE A 1 94 ? 2.715 1.316 -12.599 1.00 78.50 94 ILE A N 1
ATOM 690 C CA . ILE A 1 94 ? 2.031 0.008 -12.692 1.00 78.50 94 ILE A CA 1
ATOM 691 C C . ILE A 1 94 ? 0.636 0.033 -12.028 1.00 78.50 94 ILE A C 1
ATOM 693 O O . ILE A 1 94 ? -0.171 -0.874 -12.207 1.00 78.50 94 ILE A O 1
ATOM 697 N N . MET A 1 95 ? 0.361 1.076 -11.244 1.00 86.44 95 MET A N 1
ATOM 698 C CA . MET A 1 95 ? -0.856 1.302 -10.473 1.00 86.44 95 MET A CA 1
ATOM 699 C C . MET A 1 95 ? -1.073 2.803 -10.338 1.00 86.44 95 MET A C 1
ATOM 701 O O . MET A 1 95 ? -0.106 3.542 -10.139 1.00 86.44 95 MET A O 1
ATOM 705 N N . ARG A 1 96 ? -2.328 3.250 -10.411 1.00 88.12 96 ARG A N 1
ATOM 706 C CA . ARG A 1 96 ? -2.668 4.664 -10.264 1.00 88.12 96 ARG A CA 1
ATOM 707 C C . ARG A 1 96 ? -3.066 4.979 -8.814 1.00 88.12 96 ARG A C 1
ATOM 709 O O . ARG A 1 96 ? -3.617 4.103 -8.143 1.00 88.12 96 ARG A O 1
ATOM 716 N N . PRO A 1 97 ? -2.849 6.212 -8.325 1.00 90.69 97 PRO A N 1
ATOM 717 C CA . PRO A 1 97 ? -3.240 6.600 -6.968 1.00 90.69 97 PRO A CA 1
ATOM 718 C C . PRO A 1 97 ? -4.737 6.379 -6.687 1.00 90.69 97 PRO A C 1
ATOM 720 O O . PRO A 1 97 ? -5.118 5.965 -5.590 1.00 90.69 97 PRO A O 1
ATOM 723 N N . GLU A 1 98 ? -5.594 6.582 -7.690 1.00 92.00 98 GLU A N 1
ATOM 724 C CA . GLU A 1 98 ? -7.044 6.420 -7.554 1.00 92.00 98 GLU A CA 1
ATOM 725 C C . GLU A 1 98 ? -7.440 4.954 -7.320 1.00 92.00 98 GLU A C 1
ATOM 727 O O . GLU A 1 98 ? -8.440 4.681 -6.656 1.00 92.00 98 GLU A O 1
ATOM 732 N N . ASP A 1 99 ? -6.626 3.998 -7.786 1.00 93.12 99 ASP A N 1
ATOM 733 C CA . ASP A 1 99 ? -6.891 2.565 -7.622 1.00 93.12 99 ASP A CA 1
ATOM 734 C C . ASP A 1 99 ? -6.815 2.126 -6.142 1.00 93.12 99 ASP A C 1
ATOM 736 O O . ASP A 1 99 ? -7.337 1.062 -5.790 1.00 93.12 99 ASP A O 1
ATOM 740 N N . VAL A 1 100 ? -6.203 2.945 -5.272 1.00 95.31 100 VAL A N 1
ATOM 741 C CA . VAL A 1 100 ? -6.048 2.693 -3.824 1.00 95.31 100 VAL A CA 1
ATOM 742 C C . VAL A 1 100 ? -6.750 3.732 -2.935 1.00 95.31 100 VAL A C 1
ATOM 744 O O . VAL A 1 100 ? -6.668 3.662 -1.704 1.00 95.31 100 VAL A O 1
ATOM 747 N N . GLY A 1 101 ? -7.430 4.707 -3.550 1.00 94.44 101 GLY A N 1
ATOM 748 C CA . GLY A 1 101 ? -8.078 5.820 -2.849 1.00 94.44 101 GLY A CA 1
ATOM 749 C C . GLY A 1 101 ? -7.132 6.922 -2.389 1.00 94.44 101 GLY A C 1
ATOM 750 O O . GLY A 1 101 ? -7.452 7.652 -1.450 1.00 94.44 101 GLY A O 1
ATOM 751 N N . PHE A 1 102 ? -5.946 7.019 -2.989 1.00 91.75 102 PHE A N 1
ATOM 752 C CA . PHE A 1 102 ? -4.996 8.070 -2.661 1.00 91.75 102 PHE A CA 1
ATOM 753 C C . PHE A 1 102 ? -5.470 9.394 -3.285 1.00 91.75 102 PHE A C 1
ATOM 755 O O . PHE A 1 102 ? -5.775 9.412 -4.478 1.00 91.75 102 PHE A O 1
ATOM 762 N N . PRO A 1 103 ? -5.543 10.504 -2.526 1.00 79.75 103 PRO A N 1
ATOM 763 C CA . PRO A 1 103 ? -6.227 11.711 -2.984 1.00 79.75 103 PRO A CA 1
ATOM 764 C C . PRO A 1 103 ? -5.546 12.374 -4.185 1.00 79.75 103 PRO A C 1
ATOM 766 O O . PRO A 1 103 ? -6.237 12.746 -5.127 1.00 79.75 103 PRO A O 1
ATOM 769 N N . HIS A 1 104 ? -4.211 12.502 -4.189 1.00 69.56 104 HIS A N 1
ATOM 770 C CA . HIS A 1 104 ? -3.477 13.171 -5.271 1.00 69.56 104 HIS A CA 1
ATOM 771 C C . HIS A 1 104 ? -2.052 12.622 -5.451 1.00 69.56 104 HIS A C 1
ATOM 773 O O . HIS A 1 104 ? -1.366 12.316 -4.473 1.00 69.56 104 HIS A O 1
ATOM 779 N N . THR A 1 105 ? -1.570 12.582 -6.697 1.00 67.00 105 THR A N 1
ATOM 780 C CA . THR A 1 105 ? -0.141 12.426 -7.022 1.00 67.00 105 THR A CA 1
ATOM 781 C C . THR A 1 105 ? 0.615 13.684 -6.596 1.00 67.00 105 THR A C 1
ATOM 783 O O . THR A 1 105 ? 0.232 14.794 -6.966 1.00 67.00 105 THR A O 1
ATOM 786 N N . ARG A 1 106 ? 1.713 13.539 -5.844 1.00 66.81 106 ARG A N 1
ATOM 787 C CA . ARG A 1 106 ? 2.530 14.681 -5.404 1.00 66.81 106 ARG A CA 1
ATOM 788 C C . ARG A 1 106 ? 3.771 14.839 -6.276 1.00 66.81 106 ARG A C 1
ATOM 790 O O . ARG A 1 106 ? 4.600 13.932 -6.360 1.00 66.81 106 ARG A O 1
ATOM 797 N N . LEU A 1 107 ? 3.939 16.027 -6.854 1.00 67.44 107 LEU A N 1
ATOM 798 C CA . LEU A 1 107 ? 5.187 16.427 -7.494 1.00 67.44 107 LEU A CA 1
ATOM 799 C C . LEU A 1 107 ? 6.209 16.858 -6.430 1.00 67.44 107 LEU A C 1
ATOM 801 O O . LEU A 1 107 ? 5.959 17.777 -5.644 1.00 67.44 107 LEU A O 1
ATOM 805 N N . VAL A 1 108 ? 7.369 16.207 -6.403 1.00 71.62 108 VAL A N 1
ATOM 806 C CA . VAL A 1 108 ? 8.478 16.542 -5.505 1.00 71.62 108 VAL A CA 1
ATOM 807 C C . VAL A 1 108 ? 9.532 17.312 -6.289 1.00 71.62 108 VAL A C 1
ATOM 809 O O . VAL A 1 108 ? 10.079 16.816 -7.272 1.00 71.62 108 VAL A O 1
ATOM 812 N N . LEU A 1 109 ? 9.834 18.535 -5.851 1.00 72.88 109 LEU A N 1
ATOM 813 C CA . LEU A 1 109 ? 10.940 19.299 -6.415 1.00 72.88 109 LEU A CA 1
ATOM 814 C C . LEU A 1 109 ? 12.267 18.772 -5.856 1.00 72.88 109 LEU A C 1
ATOM 816 O O . LEU A 1 109 ? 12.582 18.998 -4.691 1.00 72.88 109 LEU A O 1
ATOM 820 N N . GLY A 1 110 ? 13.043 18.084 -6.688 1.00 71.00 110 GLY A N 1
ATOM 821 C CA . GLY A 1 110 ? 14.438 17.736 -6.424 1.00 71.00 110 GLY A CA 1
ATOM 822 C C . GLY A 1 110 ? 15.420 18.461 -7.348 1.00 71.00 110 GLY A C 1
ATOM 823 O O . GLY A 1 110 ? 15.042 19.344 -8.128 1.00 71.00 110 GLY A O 1
ATOM 824 N N . ARG A 1 111 ? 16.706 18.105 -7.276 1.00 69.44 111 ARG A N 1
ATOM 825 C CA . ARG A 1 111 ? 17.792 18.828 -7.973 1.00 69.44 111 ARG A CA 1
ATOM 826 C C . ARG A 1 111 ? 17.673 18.788 -9.503 1.00 69.44 111 ARG A C 1
ATOM 828 O O . ARG A 1 111 ? 18.277 19.611 -10.186 1.00 69.44 111 ARG A O 1
ATOM 835 N N . HIS A 1 112 ? 16.887 17.847 -10.030 1.00 69.50 112 HIS A N 1
ATOM 836 C CA . HIS A 1 112 ? 16.663 17.636 -11.461 1.00 69.50 112 HIS A CA 1
ATOM 837 C C . HIS A 1 112 ? 15.366 18.260 -12.001 1.00 69.50 112 HIS A C 1
ATOM 839 O O . HIS A 1 112 ? 15.115 18.186 -13.202 1.00 69.50 112 HIS A O 1
ATOM 845 N N . SER A 1 113 ? 14.581 18.934 -11.155 1.00 70.31 113 SER A N 1
ATOM 846 C CA . SER A 1 113 ? 13.253 19.479 -11.500 1.00 70.31 113 SER A CA 1
ATOM 847 C C . SER A 1 113 ? 13.257 20.479 -12.648 1.00 70.31 113 SER A C 1
ATOM 849 O O . SER A 1 113 ? 12.268 20.621 -13.368 1.00 70.31 113 SER A O 1
ATOM 851 N N . GLY A 1 114 ? 14.374 21.179 -12.838 1.00 73.81 114 GLY A N 1
ATOM 852 C CA . GLY A 1 114 ? 14.473 22.255 -13.812 1.00 73.81 114 GLY A CA 1
ATOM 853 C C . GLY A 1 114 ? 13.525 23.423 -13.505 1.00 73.81 114 GLY A C 1
ATOM 854 O O . GLY A 1 114 ? 12.723 23.415 -12.570 1.00 73.81 114 GLY A O 1
ATOM 855 N N . ARG A 1 115 ? 13.622 24.484 -14.311 1.00 80.06 115 ARG A N 1
ATOM 856 C CA . ARG A 1 115 ? 12.841 25.719 -14.102 1.00 80.06 115 ARG A CA 1
ATOM 857 C C . ARG A 1 115 ? 11.344 25.544 -14.374 1.00 80.06 115 ARG A C 1
ATOM 859 O O . ARG A 1 115 ? 10.542 26.281 -13.808 1.00 80.06 115 ARG A O 1
ATOM 866 N N . HIS A 1 116 ? 10.972 24.604 -15.243 1.00 72.88 116 HIS A N 1
ATOM 867 C CA . HIS A 1 116 ? 9.576 24.366 -15.616 1.00 72.88 116 HIS A CA 1
ATOM 868 C C . HIS A 1 116 ? 8.772 23.802 -14.442 1.00 72.88 116 HIS A C 1
ATOM 870 O O . HIS A 1 116 ? 7.760 24.381 -14.061 1.00 72.88 116 HIS A O 1
ATOM 876 N N . ALA A 1 117 ? 9.244 22.721 -13.818 1.00 73.00 117 ALA A N 1
ATOM 877 C CA . ALA A 1 117 ? 8.551 22.117 -12.685 1.00 73.00 117 ALA A CA 1
ATOM 878 C C . ALA A 1 117 ? 8.474 23.056 -11.473 1.00 73.00 117 ALA A C 1
ATOM 880 O O . ALA A 1 117 ? 7.465 23.081 -10.774 1.00 73.00 117 ALA A O 1
ATOM 881 N N . LEU A 1 118 ? 9.507 23.881 -11.258 1.00 79.31 118 LEU A N 1
ATOM 882 C CA . LEU A 1 118 ? 9.476 24.927 -10.235 1.00 79.31 118 LEU A CA 1
ATOM 883 C C . LEU A 1 118 ? 8.355 25.947 -10.499 1.00 79.31 118 LEU A C 1
ATOM 885 O O . LEU A 1 118 ? 7.643 26.314 -9.569 1.00 79.31 118 LEU A O 1
ATOM 889 N N . ARG A 1 119 ? 8.169 26.388 -11.752 1.00 80.75 119 ARG A N 1
ATOM 890 C CA . ARG A 1 119 ? 7.080 27.310 -12.121 1.00 80.75 119 ARG A CA 1
ATOM 891 C C . ARG A 1 119 ? 5.699 26.702 -11.903 1.00 80.75 119 ARG A C 1
ATOM 893 O O . ARG A 1 119 ? 4.848 27.386 -11.344 1.00 80.75 119 ARG A O 1
ATOM 900 N N . GLU A 1 120 ? 5.490 25.450 -12.306 1.00 76.69 120 GLU A N 1
ATOM 901 C CA . GLU A 1 120 ? 4.220 24.751 -12.054 1.00 76.69 120 GLU A CA 1
ATOM 902 C C . GLU A 1 120 ? 3.935 24.654 -10.554 1.00 76.69 120 GLU A C 1
ATOM 904 O O . GLU A 1 120 ? 2.856 25.030 -10.103 1.00 76.69 120 GLU A O 1
ATOM 909 N N . ARG A 1 121 ? 4.940 24.277 -9.752 1.00 77.44 121 ARG A N 1
ATOM 910 C CA . ARG A 1 121 ? 4.775 24.176 -8.300 1.00 77.44 121 ARG A CA 1
ATOM 911 C C . ARG A 1 121 ? 4.465 25.519 -7.636 1.00 77.44 121 ARG A C 1
ATOM 913 O O . ARG A 1 121 ? 3.686 25.565 -6.690 1.00 77.44 121 ARG A O 1
ATOM 920 N N . ILE A 1 122 ? 5.068 26.608 -8.116 1.00 82.81 122 ILE A N 1
ATOM 921 C CA . ILE A 1 122 ? 4.759 27.963 -7.642 1.00 82.81 122 ILE A CA 1
ATOM 922 C C . ILE A 1 122 ? 3.317 28.342 -8.000 1.00 82.81 122 ILE A C 1
ATOM 924 O O . ILE A 1 122 ? 2.625 28.895 -7.152 1.00 82.81 122 ILE A O 1
ATOM 928 N N . ARG A 1 123 ? 2.832 28.018 -9.208 1.00 81.62 123 ARG A N 1
ATOM 929 C CA . ARG A 1 123 ? 1.425 28.261 -9.570 1.00 81.62 123 ARG A CA 1
ATOM 930 C C . ARG A 1 123 ? 0.463 27.492 -8.672 1.00 81.62 123 ARG A C 1
ATOM 932 O O . ARG A 1 123 ? -0.459 28.105 -8.156 1.00 81.62 123 ARG A O 1
ATOM 939 N N . GLU A 1 124 ? 0.698 26.201 -8.438 1.00 77.62 124 GLU A N 1
ATOM 940 C CA . GLU A 1 124 ? -0.140 25.388 -7.540 1.00 77.62 124 GLU A CA 1
ATOM 941 C C . GLU A 1 124 ? -0.230 25.954 -6.116 1.00 77.62 124 GLU A C 1
ATOM 943 O O . GLU A 1 124 ? -1.254 25.796 -5.461 1.00 77.62 124 GLU A O 1
ATOM 948 N N . LEU A 1 125 ? 0.845 26.568 -5.613 1.00 78.94 125 LEU A N 1
ATOM 949 C CA . LEU A 1 125 ? 0.891 27.132 -4.261 1.00 78.94 125 LEU A CA 1
ATOM 950 C C . LEU A 1 125 ? 0.293 28.541 -4.159 1.00 78.94 125 LEU A C 1
ATOM 952 O O . LEU A 1 125 ? -0.040 28.959 -3.057 1.00 78.94 125 LEU A O 1
ATOM 956 N N . LEU A 1 126 ? 0.219 29.283 -5.268 1.00 79.00 126 LEU A N 1
ATOM 957 C CA . LEU A 1 126 ? -0.247 30.677 -5.297 1.00 79.00 126 LEU A CA 1
ATOM 958 C C . LEU A 1 126 ? -1.659 30.849 -5.877 1.00 79.00 126 LEU A C 1
ATOM 960 O O . LEU A 1 126 ? -2.234 31.922 -5.728 1.00 79.00 126 LEU A O 1
ATOM 964 N N . LEU A 1 127 ? -2.186 29.845 -6.585 1.00 63.88 127 LEU A N 1
ATOM 965 C CA . LEU A 1 127 ? -3.510 29.872 -7.226 1.00 63.88 127 LEU A CA 1
ATOM 966 C C . LEU A 1 127 ? -4.540 28.957 -6.542 1.00 63.88 127 LEU A C 1
ATOM 968 O O . LEU A 1 127 ? -5.651 28.830 -7.053 1.00 63.88 127 LEU A O 1
ATOM 972 N N . ASN A 1 128 ? -4.174 28.343 -5.414 1.00 48.28 128 ASN A N 1
ATOM 973 C CA . ASN A 1 128 ? -5.081 27.631 -4.512 1.00 48.28 128 ASN A CA 1
ATOM 974 C C . ASN A 1 128 ? -5.276 28.426 -3.224 1.00 48.28 128 ASN A C 1
ATOM 976 O O . ASN A 1 128 ? -4.254 28.920 -2.695 1.00 48.28 128 ASN A O 1
#

Secondary structure (DSSP, 8-state):
--------BGGG-SSTT---BHHHHHHHHHHTHHHH----S--GGGHHHHHHHHHHHHTPPPPTT-TTTSTTTTEEESSHHHHHHHH-GGGT-SS-GGGGT---PEEE--TT-HHHHHHHHHHHHH--